Protein AF-A0A3N5FZV6-F1 (afdb_monomer)

Solvent-accessible surface area (backbone atoms only — not comparable to full-atom values): 4970 Å² total; per-residue (Å²): 140,62,76,78,79,45,71,96,40,50,71,48,76,45,81,39,30,91,84,36,66,72,49,56,72,43,45,69,56,53,41,52,51,45,53,51,38,72,77,41,90,60,64,48,50,68,46,34,31,37,41,92,61,56,69,68,59,51,53,52,53,34,62,77,68,70,58,76,69,62,73,42,76,47,45,84,77,69,71,62,130

Mean predicted aligned error: 4.28 Å

Secondary structure (DSSP, 8-state):
--GGGGTTSEEEEEEE-TT-HHHHHHHHHHHHHHHHHHHS-SSEEEEEEEES--HHHHHHHHHHHT--S-EEEE-TTTT--

pLDDT: mean 89.03, std 9.46, range [49.66, 96.06]

Radius of gyration: 12.95 Å; Cα contacts (8 Å, |Δi|>4): 91; chains: 1; bounding box: 27×30×30 Å

Sequence (81 aa):
MTLSAFRGQWVLVDFWGTWCEPCVKDVPKTERLYQTLLDSRAKATILTVAVDDEVETIKAFMRARKLTFPVLIGDDETVKR

Foldseek 3Di:
DDPVVLPPAAEAEAEEEPPPVVSLVCQVVVQVVQVVVVVDPHSYHYEYEYEPDDPVRVVVSCVVVVGDHDYHYDDPVVPDD

Nearest PDB structures (foldseek):
  3or5-assembly1_A  TM=8.454E-01  e=1.529E-05  Chlorobaculum tepidum
  2ls5-assembly1_A  TM=8.493E-01  e=6.017E-04  Bacteroides thetaiotaomicron VPI-5482
  1fyd-assembly1_B  TM=5.940E-01  e=9.319E-01  Bacillus subtilis
  2pzb-assembly2_D  TM=5.579E-01  e=9.975E-01  Bacillus anthracis
  2pzb-assembly1_B  TM=5.599E-01  e=1.606E+00  Bacillus anthracis

Structure (mmCIF, N/CA/C/O backbone):
data_AF-A0A3N5FZV6-F1
#
_entry.id   AF-A0A3N5FZV6-F1
#
loop_
_atom_site.group_PDB
_atom_site.id
_atom_site.type_symbol
_atom_site.label_atom_id
_atom_site.label_alt_id
_atom_site.label_comp_id
_atom_site.label_asym_id
_atom_site.label_entity_id
_atom_site.label_seq_id
_atom_site.pdbx_PDB_ins_code
_atom_site.Cartn_x
_atom_site.Cartn_y
_atom_site.Cartn_z
_atom_site.occupancy
_atom_site.B_iso_or_equiv
_atom_site.auth_seq_id
_atom_site.auth_comp_id
_atom_site.auth_asym_id
_atom_site.auth_atom_id
_atom_site.pdbx_PDB_model_num
ATOM 1 N N . MET A 1 1 ? 3.461 -13.308 8.379 1.00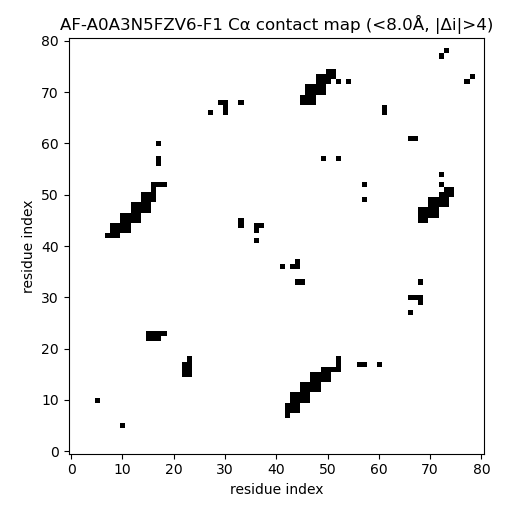 66.88 1 MET A N 1
ATOM 2 C CA . MET A 1 1 ? 2.215 -12.634 8.819 1.00 66.88 1 MET A CA 1
ATOM 3 C C . MET A 1 1 ? 1.048 -13.459 8.294 1.00 66.88 1 MET A C 1
ATOM 5 O O . MET A 1 1 ? 1.166 -13.934 7.177 1.00 66.88 1 MET A O 1
ATOM 9 N N . THR A 1 2 ? -0.019 -13.694 9.061 1.00 82.94 2 THR A N 1
ATOM 10 C CA . THR A 1 2 ? -1.172 -14.503 8.608 1.00 82.94 2 THR A CA 1
ATOM 11 C C . THR A 1 2 ? -2.452 -13.674 8.637 1.00 82.94 2 THR A C 1
ATOM 13 O O . THR A 1 2 ? -2.614 -12.819 9.508 1.00 82.94 2 THR A O 1
ATOM 16 N N . LEU A 1 3 ? -3.405 -13.947 7.737 1.00 83.81 3 LEU A N 1
ATOM 17 C CA . LEU A 1 3 ? -4.704 -13.253 7.735 1.00 83.81 3 LEU A CA 1
ATOM 18 C C . LEU A 1 3 ? -5.486 -13.452 9.043 1.00 83.81 3 LEU A C 1
ATOM 20 O O . LEU A 1 3 ? -6.250 -12.583 9.454 1.00 83.81 3 LEU A O 1
ATOM 24 N N . SER A 1 4 ? -5.256 -14.566 9.744 1.00 87.06 4 SER A N 1
ATOM 25 C CA . SER A 1 4 ? -5.862 -14.831 11.051 1.00 87.06 4 SER A CA 1
ATOM 26 C C . SER A 1 4 ? -5.530 -13.772 12.108 1.00 87.06 4 SER A C 1
ATOM 28 O O . SER A 1 4 ? -6.321 -13.605 13.035 1.00 87.06 4 SER A O 1
ATOM 30 N N . ALA A 1 5 ? -4.417 -13.042 11.963 1.00 87.75 5 ALA A N 1
ATOM 31 C CA . ALA A 1 5 ? -4.041 -11.952 12.862 1.00 87.75 5 ALA A CA 1
ATOM 32 C C . ALA A 1 5 ? -5.003 -10.751 12.793 1.00 87.75 5 ALA A C 1
ATOM 34 O O . ALA A 1 5 ? -5.051 -9.960 13.728 1.00 87.75 5 ALA A O 1
ATOM 35 N N . PHE A 1 6 ? -5.802 -10.639 11.726 1.00 89.31 6 PHE A N 1
ATOM 36 C CA . PHE A 1 6 ? -6.743 -9.538 11.506 1.00 89.31 6 PHE A CA 1
ATOM 37 C C . PHE A 1 6 ? -8.205 -9.913 11.805 1.00 89.31 6 PHE A C 1
ATOM 39 O O . PHE A 1 6 ? -9.131 -9.200 11.419 1.00 89.31 6 PHE A O 1
ATOM 46 N N . ARG A 1 7 ? -8.465 -11.042 12.483 1.00 90.88 7 ARG A N 1
ATOM 47 C CA . ARG A 1 7 ? -9.839 -11.438 12.845 1.00 90.88 7 ARG A CA 1
ATOM 48 C C . ARG A 1 7 ? -10.527 -10.349 13.678 1.00 90.88 7 ARG A C 1
ATOM 50 O O . ARG A 1 7 ? -9.976 -9.858 14.656 1.00 90.88 7 ARG A O 1
ATOM 57 N N . GLY A 1 8 ? -11.767 -10.018 13.313 1.00 92.50 8 GLY A N 1
ATOM 58 C CA . GLY A 1 8 ? -12.537 -8.946 13.960 1.00 92.50 8 GLY A CA 1
ATOM 59 C C . GLY A 1 8 ? -12.223 -7.539 13.435 1.00 92.50 8 GLY A C 1
ATOM 60 O O . GLY A 1 8 ? -12.738 -6.561 13.981 1.00 92.50 8 GLY A O 1
ATOM 61 N N . GLN A 1 9 ? -11.411 -7.445 12.380 1.00 92.44 9 GLN A N 1
ATOM 62 C CA . GLN A 1 9 ? -11.084 -6.232 11.645 1.00 92.44 9 GLN A CA 1
ATOM 63 C C . GLN A 1 9 ? -11.459 -6.415 10.168 1.00 92.44 9 GLN A C 1
ATOM 65 O O . GLN A 1 9 ? -11.295 -7.500 9.610 1.00 92.44 9 GLN A O 1
ATOM 70 N N . TRP A 1 10 ? -11.956 -5.363 9.522 1.00 92.94 10 TRP A N 1
ATOM 71 C CA . TRP A 1 10 ? -12.100 -5.359 8.067 1.00 92.94 10 TRP A CA 1
ATOM 72 C C . TRP A 1 10 ? -10.719 -5.238 7.421 1.00 92.94 10 TRP A C 1
ATOM 74 O O . TRP A 1 10 ? -9.917 -4.392 7.812 1.00 92.94 10 TRP A O 1
ATOM 84 N N . VAL A 1 11 ? -10.436 -6.074 6.428 1.00 92.19 11 VAL A N 1
ATOM 85 C CA . VAL A 1 11 ? -9.165 -6.036 5.700 1.00 92.19 11 VAL A CA 1
ATOM 86 C C . VAL A 1 11 ? -9.468 -5.872 4.224 1.00 92.19 11 VAL A C 1
ATOM 88 O O . VAL A 1 11 ? -10.082 -6.751 3.621 1.00 92.19 11 VAL A O 1
ATOM 91 N N . LEU A 1 12 ? -9.038 -4.753 3.649 1.00 92.06 12 LEU A N 1
ATOM 92 C CA . LEU A 1 12 ? -8.964 -4.606 2.203 1.00 92.06 12 LEU A CA 1
ATOM 93 C C . LEU A 1 12 ? -7.641 -5.214 1.739 1.00 92.06 12 LEU A C 1
ATOM 95 O O . LEU A 1 12 ? -6.579 -4.777 2.179 1.00 92.06 12 LEU A O 1
ATOM 99 N N . VAL A 1 13 ? -7.708 -6.219 0.872 1.00 91.19 13 VAL A N 1
ATOM 100 C CA . VAL A 1 13 ? -6.522 -6.782 0.222 1.00 91.19 13 VAL A CA 1
ATOM 101 C C . VAL A 1 13 ? -6.455 -6.228 -1.195 1.00 91.19 13 VAL A C 1
ATOM 103 O O . VAL A 1 13 ? -7.401 -6.405 -1.959 1.00 91.19 13 VAL A O 1
ATOM 106 N N . ASP A 1 14 ? -5.362 -5.542 -1.515 1.00 91.19 14 ASP A N 1
ATOM 107 C CA . ASP A 1 14 ? -5.145 -4.870 -2.799 1.00 91.19 14 ASP A CA 1
ATOM 108 C C . ASP A 1 14 ? -3.961 -5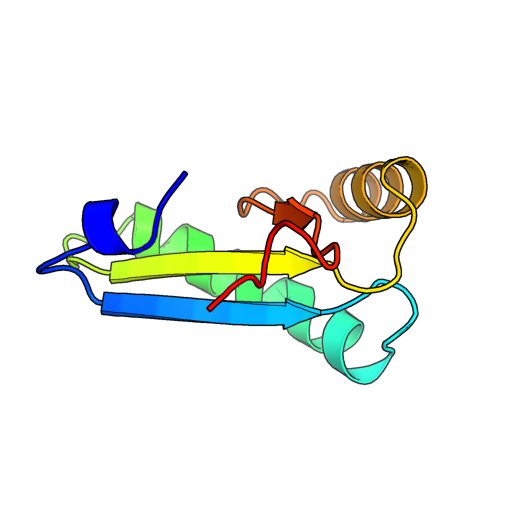.513 -3.532 1.00 91.19 14 ASP A C 1
ATOM 110 O O . ASP A 1 14 ? -2.825 -5.464 -3.056 1.00 91.19 14 ASP A O 1
ATOM 114 N N . PHE A 1 15 ? -4.232 -6.157 -4.666 1.00 91.56 15 PHE A N 1
ATOM 115 C CA . PHE A 1 15 ? -3.215 -6.811 -5.489 1.00 91.56 15 PHE A CA 1
ATOM 116 C C . PHE A 1 15 ? -2.791 -5.869 -6.608 1.00 91.56 15 PHE A C 1
ATOM 118 O O . PHE A 1 15 ? -3.629 -5.402 -7.379 1.00 91.56 15 PHE A O 1
ATOM 125 N N . TRP A 1 16 ? -1.492 -5.610 -6.721 1.00 92.56 16 TRP A N 1
ATOM 126 C CA . TRP A 1 16 ? -0.972 -4.648 -7.685 1.00 92.56 16 TRP A CA 1
ATOM 127 C C . TRP A 1 16 ? 0.411 -5.041 -8.203 1.00 92.56 16 TRP A C 1
ATOM 129 O O . TRP A 1 16 ? 1.035 -5.976 -7.713 1.00 92.56 16 TRP A O 1
ATOM 139 N N . GLY A 1 17 ? 0.888 -4.302 -9.200 1.00 93.12 17 GLY A N 1
ATOM 140 C CA . GLY A 1 17 ? 2.260 -4.395 -9.683 1.00 93.12 17 GLY A CA 1
ATOM 141 C C . GLY A 1 17 ? 2.696 -3.102 -10.366 1.00 93.12 17 GLY A C 1
ATOM 142 O O . GLY A 1 17 ? 1.853 -2.335 -10.846 1.00 93.12 17 GLY A O 1
ATOM 143 N N . THR A 1 18 ? 3.999 -2.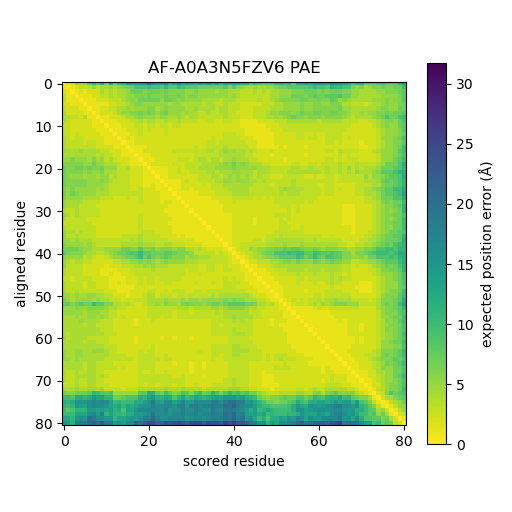828 -10.412 1.00 92.12 18 THR A N 1
ATOM 144 C CA . THR A 1 18 ? 4.551 -1.611 -11.035 1.00 92.12 18 THR A CA 1
ATOM 145 C C . THR A 1 18 ? 4.382 -1.612 -12.554 1.00 92.12 18 THR A C 1
ATOM 147 O O . THR A 1 18 ? 4.297 -0.548 -13.170 1.00 92.12 18 THR A O 1
ATOM 150 N N . TRP A 1 19 ? 4.257 -2.802 -13.142 1.00 91.38 19 TRP A N 1
ATOM 151 C CA . TRP A 1 19 ? 3.950 -3.041 -14.550 1.00 91.38 19 TRP A CA 1
ATOM 152 C C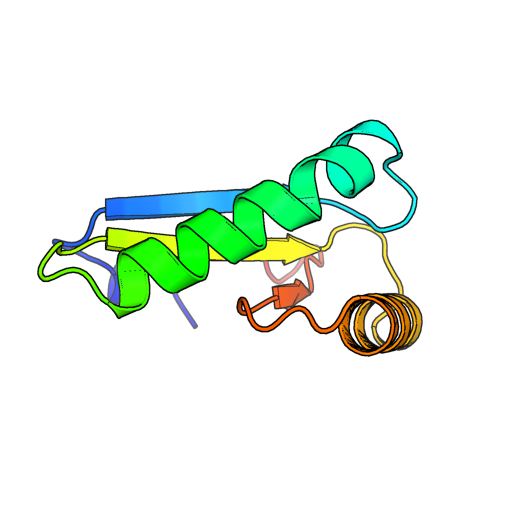 . TRP A 1 19 ? 2.455 -2.872 -14.882 1.00 91.38 19 TRP A C 1
ATOM 154 O O . TRP A 1 19 ? 2.093 -2.694 -16.046 1.00 91.38 19 TRP A O 1
ATOM 164 N N . CYS A 1 20 ? 1.572 -2.896 -13.879 1.00 91.62 20 CYS A N 1
ATOM 165 C CA . CYS A 1 20 ? 0.133 -2.738 -14.062 1.00 91.62 20 CYS A CA 1
ATOM 166 C C . CYS A 1 20 ? -0.244 -1.250 -14.126 1.00 91.62 20 CYS A C 1
ATOM 168 O O . CYS A 1 20 ? -0.518 -0.605 -13.112 1.00 91.62 20 CYS A O 1
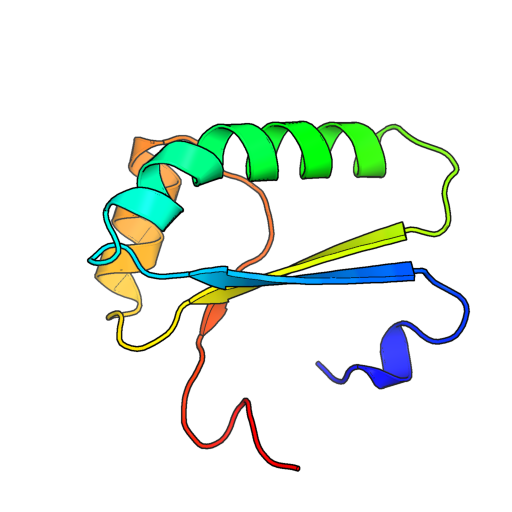ATOM 170 N N . GLU A 1 21 ? -0.311 -0.693 -15.335 1.00 90.94 21 GLU A N 1
ATOM 171 C CA . GLU A 1 21 ? -0.649 0.719 -15.551 1.00 90.94 21 GLU A CA 1
ATOM 172 C C . GLU A 1 21 ? -1.954 1.195 -14.867 1.00 90.94 21 GLU A C 1
ATOM 174 O O . GLU A 1 21 ? -1.926 2.255 -14.230 1.00 90.94 21 GLU A O 1
ATOM 179 N N . PRO A 1 22 ? -3.097 0.474 -14.938 1.00 90.19 22 PRO A N 1
ATOM 180 C CA . PRO A 1 22 ? -4.298 0.901 -14.221 1.00 90.19 22 PRO A CA 1
ATOM 181 C C . PRO A 1 22 ? -4.107 0.860 -12.698 1.00 90.19 22 PRO A C 1
ATOM 183 O O . PRO A 1 22 ? -4.506 1.807 -12.025 1.00 90.19 22 PRO A O 1
ATOM 186 N N . CYS A 1 23 ? -3.416 -0.153 -12.163 1.00 89.94 23 CYS A N 1
ATOM 187 C CA . CYS A 1 23 ? -3.123 -0.250 -10.732 1.00 89.94 23 CYS A CA 1
ATOM 188 C C . CYS A 1 23 ? -2.297 0.958 -10.258 1.00 89.94 23 CYS A C 1
ATOM 190 O O . CYS A 1 23 ? -2.638 1.621 -9.281 1.00 89.94 23 CYS A O 1
ATOM 192 N N . VAL A 1 24 ? -1.243 1.313 -11.002 1.00 90.88 24 VAL A N 1
ATOM 193 C CA . VAL A 1 24 ? -0.362 2.454 -10.696 1.00 90.88 24 VAL A CA 1
ATOM 194 C C . VAL A 1 24 ? -1.120 3.787 -10.664 1.00 90.88 24 VAL A C 1
ATOM 196 O O . VAL A 1 24 ? -0.771 4.666 -9.872 1.00 90.88 24 VAL A O 1
ATOM 199 N N . LYS A 1 25 ? -2.163 3.951 -11.489 1.00 92.25 25 LYS A N 1
ATOM 200 C CA . LYS A 1 25 ? -3.026 5.148 -11.469 1.00 92.25 25 LYS A CA 1
ATOM 201 C C . LYS A 1 25 ? -3.862 5.245 -10.190 1.00 92.25 25 LYS A C 1
ATOM 203 O O . LYS A 1 25 ? -4.180 6.358 -9.768 1.00 92.25 25 LYS A O 1
ATOM 208 N N . ASP A 1 26 ? -4.178 4.117 -9.561 1.00 91.81 26 ASP A N 1
ATOM 209 C CA . ASP A 1 26 ? -4.984 4.057 -8.340 1.00 91.81 26 ASP A CA 1
ATOM 210 C C . ASP A 1 26 ? -4.156 4.050 -7.047 1.00 91.81 26 ASP A C 1
ATOM 212 O O . ASP A 1 26 ? -4.664 4.468 -6.006 1.00 91.81 26 ASP A O 1
ATOM 216 N N . VAL A 1 27 ? -2.861 3.728 -7.110 1.00 90.88 27 VAL A N 1
ATOM 217 C CA . VAL A 1 27 ? -1.933 3.751 -5.961 1.00 90.88 27 VAL A CA 1
ATOM 218 C C . VAL A 1 27 ? -2.014 5.030 -5.095 1.00 90.88 27 VAL A C 1
ATOM 220 O O . VAL A 1 27 ? -2.038 4.908 -3.868 1.00 90.88 27 VAL A O 1
ATOM 223 N N . PRO A 1 28 ? -2.105 6.263 -5.645 1.00 91.62 28 PRO A N 1
ATOM 224 C CA . PRO A 1 28 ? -2.272 7.464 -4.819 1.00 91.62 28 PRO A CA 1
ATOM 225 C C . PRO A 1 28 ? -3.569 7.474 -3.995 1.00 91.62 28 PRO A C 1
ATOM 227 O O . PRO A 1 28 ? -3.615 8.044 -2.903 1.00 91.62 28 PRO A O 1
ATOM 230 N N . LYS A 1 29 ? -4.638 6.849 -4.503 1.00 93.62 29 LYS A N 1
ATOM 231 C CA . LYS A 1 29 ? -5.900 6.692 -3.770 1.00 93.62 29 LYS A CA 1
ATOM 232 C C . LYS A 1 29 ? -5.745 5.654 -2.663 1.00 93.62 29 LYS A C 1
ATOM 234 O O . LYS A 1 29 ? -6.239 5.903 -1.565 1.00 93.62 29 LYS A O 1
ATOM 239 N N . THR A 1 30 ? -5.032 4.557 -2.922 1.00 94.38 30 THR A N 1
ATOM 240 C CA . THR A 1 30 ? -4.698 3.545 -1.907 1.00 94.38 30 THR A CA 1
ATOM 241 C C . THR A 1 30 ? -3.912 4.166 -0.752 1.00 94.38 30 THR A C 1
ATOM 243 O O . THR A 1 30 ? -4.287 3.981 0.403 1.00 94.38 30 THR A O 1
ATOM 24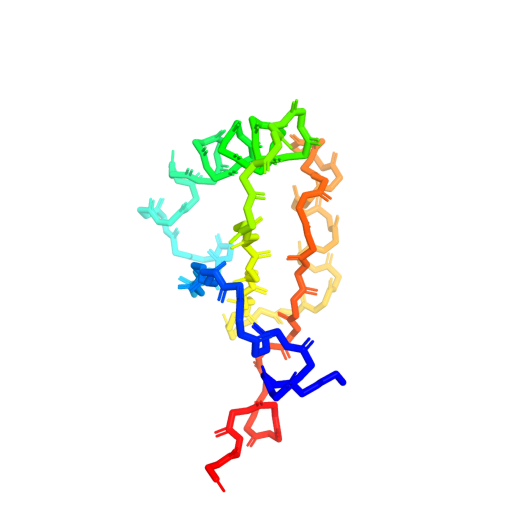6 N N . GLU A 1 31 ? -2.904 4.998 -1.036 1.00 95.31 31 GLU A N 1
ATOM 247 C CA . GLU A 1 31 ? -2.164 5.739 -0.002 1.00 95.31 31 GLU A CA 1
ATOM 248 C C . GLU A 1 31 ? -3.080 6.659 0.812 1.00 95.31 31 GLU A C 1
ATOM 250 O O . GLU A 1 31 ? -3.058 6.639 2.042 1.00 95.31 31 GLU A O 1
ATOM 255 N N . ARG A 1 32 ? -3.948 7.433 0.150 1.00 95.06 32 ARG A N 1
ATOM 256 C CA . ARG A 1 32 ? -4.897 8.308 0.852 1.00 95.06 32 ARG A CA 1
ATOM 257 C C . ARG A 1 32 ? -5.857 7.520 1.746 1.00 95.06 32 ARG A C 1
ATOM 259 O O . ARG A 1 32 ? -6.159 7.964 2.857 1.00 95.06 32 ARG A O 1
ATOM 266 N N . LEU A 1 33 ? -6.355 6.380 1.271 1.00 94.75 33 LEU A N 1
ATOM 267 C CA . LEU A 1 33 ? -7.218 5.506 2.059 1.00 94.75 33 LEU A CA 1
ATOM 268 C C . LEU A 1 33 ? -6.458 4.943 3.263 1.00 94.75 33 LEU A C 1
ATOM 270 O O . LEU A 1 33 ? -6.995 4.962 4.367 1.00 94.75 33 LEU A O 1
ATOM 274 N N . TYR A 1 34 ? -5.210 4.514 3.073 1.00 95.00 34 TYR A N 1
ATOM 275 C CA . TYR A 1 34 ? -4.357 4.019 4.150 1.00 95.00 34 TYR A CA 1
ATOM 276 C C . TYR A 1 34 ? -4.177 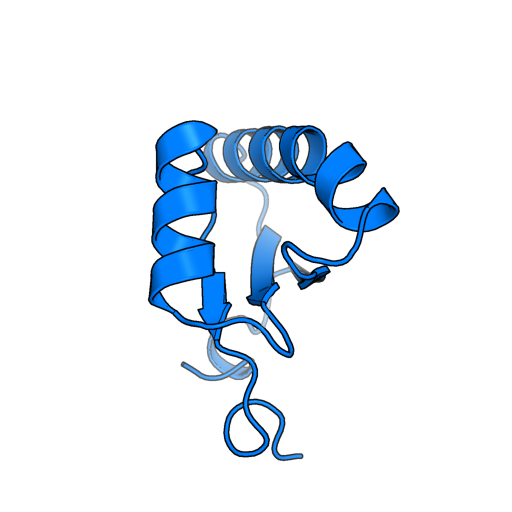5.065 5.258 1.00 95.00 34 TYR A C 1
ATOM 278 O O . TYR A 1 34 ? -4.481 4.771 6.413 1.00 95.00 34 TYR A O 1
ATOM 286 N N . GLN A 1 35 ? -3.812 6.303 4.908 1.00 95.12 35 GLN A N 1
ATOM 287 C CA . GLN A 1 35 ? -3.707 7.405 5.878 1.00 95.12 35 GLN A CA 1
ATOM 288 C C . GLN A 1 35 ? -5.035 7.665 6.601 1.00 95.12 35 GLN A C 1
ATOM 290 O O . GLN A 1 35 ? -5.079 7.766 7.822 1.00 95.12 35 GLN A O 1
ATOM 295 N N . THR A 1 36 ? -6.146 7.686 5.856 1.00 95.00 36 THR A N 1
ATOM 296 C CA . THR A 1 36 ? -7.485 7.889 6.437 1.00 95.00 36 THR A CA 1
ATOM 297 C C . THR A 1 36 ? -7.825 6.805 7.459 1.00 95.00 36 THR A C 1
ATOM 299 O O . THR A 1 36 ? -8.425 7.099 8.489 1.00 95.00 36 THR A O 1
ATOM 302 N N . LEU A 1 37 ? -7.460 5.550 7.186 1.00 93.38 37 LEU A N 1
ATOM 303 C CA . LEU A 1 37 ? -7.710 4.440 8.099 1.00 93.38 37 LEU A CA 1
ATOM 304 C C . LEU A 1 37 ? -6.837 4.520 9.353 1.00 93.38 37 LEU A C 1
ATOM 306 O O . LEU A 1 37 ? -7.368 4.263 10.434 1.00 93.38 37 LEU A O 1
ATOM 310 N N . LEU A 1 38 ? -5.566 4.922 9.228 1.00 90.50 38 LEU A N 1
ATOM 311 C CA . LEU A 1 38 ? -4.669 5.148 10.370 1.00 90.50 38 LEU A CA 1
ATOM 312 C C . LEU A 1 38 ? -5.191 6.238 11.314 1.00 90.50 38 LEU A C 1
ATOM 314 O O . LEU 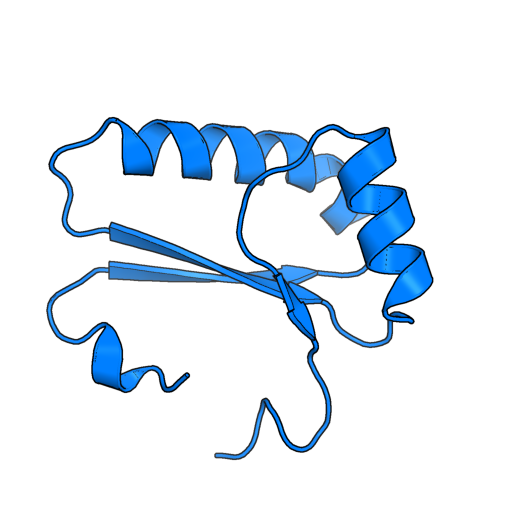A 1 38 ? -5.132 6.071 12.531 1.00 90.50 38 LEU A O 1
ATOM 318 N N . ASP A 1 39 ? -5.748 7.314 10.759 1.00 93.19 39 ASP A N 1
ATOM 319 C CA . ASP A 1 39 ? -6.328 8.416 11.536 1.00 93.19 39 ASP A CA 1
ATOM 320 C C . ASP A 1 39 ? -7.732 8.092 12.081 1.00 93.19 39 ASP A C 1
ATOM 322 O O . ASP A 1 39 ? -8.281 8.809 12.926 1.00 93.19 39 ASP A O 1
ATOM 326 N N . SER A 1 40 ? -8.350 7.010 11.601 1.00 92.75 40 SER A N 1
ATOM 327 C CA . SER A 1 40 ? -9.699 6.616 11.993 1.00 92.75 40 SER A CA 1
ATOM 328 C C . SER A 1 40 ? -9.715 5.746 13.253 1.00 92.75 40 SER A C 1
ATOM 330 O O . SER A 1 40 ? -8.778 5.022 13.572 1.00 92.75 40 SER A O 1
ATOM 332 N N . ARG A 1 41 ? -10.861 5.723 13.944 1.00 91.62 41 ARG A N 1
ATOM 333 C CA . ARG A 1 41 ? -11.150 4.715 14.984 1.00 91.62 41 ARG A CA 1
ATOM 334 C C . ARG A 1 41 ? -11.738 3.420 14.412 1.00 91.62 41 ARG A C 1
ATOM 336 O O . ARG A 1 41 ? -12.221 2.580 15.173 1.00 91.62 41 ARG A O 1
ATOM 343 N N . ALA A 1 42 ? -11.785 3.280 13.086 1.00 90.44 42 ALA A N 1
ATOM 344 C CA . ALA A 1 42 ? -12.363 2.108 12.454 1.00 90.44 42 ALA A CA 1
ATOM 345 C C . ALA A 1 42 ? -11.463 0.894 12.694 1.00 90.44 42 ALA A C 1
ATOM 347 O O . ALA A 1 42 ? -10.244 0.960 12.570 1.00 90.44 42 ALA A O 1
ATOM 348 N N . LYS A 1 43 ? -12.074 -0.258 12.976 1.00 91.81 43 LYS A N 1
ATOM 349 C CA . LYS A 1 43 ? -11.373 -1.543 12.927 1.00 91.81 43 LYS A CA 1
ATOM 350 C C . LYS A 1 43 ? -11.248 -1.973 11.465 1.00 91.81 43 LYS A C 1
ATOM 352 O O . LYS A 1 43 ? -11.922 -2.912 11.042 1.00 91.81 43 LYS A O 1
ATOM 357 N N . ALA A 1 44 ? -10.407 -1.280 10.701 1.00 92.69 44 ALA A N 1
ATOM 358 C CA . ALA A 1 44 ? -10.138 -1.567 9.295 1.00 92.69 44 ALA A CA 1
ATOM 359 C C . ALA A 1 44 ? -8.659 -1.333 8.938 1.00 92.69 44 ALA A C 1
ATOM 361 O O . ALA A 1 44 ? -7.999 -0.510 9.562 1.00 92.69 44 ALA A O 1
ATOM 362 N N . THR A 1 45 ? -8.106 -2.097 7.993 1.00 90.50 45 THR A N 1
ATOM 363 C CA . THR A 1 45 ? -6.742 -1.900 7.455 1.00 90.50 45 THR A CA 1
ATOM 364 C C . THR A 1 45 ? -6.663 -2.292 5.981 1.00 90.50 45 THR A C 1
ATOM 366 O O . THR A 1 45 ? -7.589 -2.908 5.445 1.00 90.50 45 THR A O 1
ATOM 369 N N . ILE A 1 46 ? -5.544 -1.949 5.345 1.00 92.94 46 ILE A N 1
ATOM 370 C CA . ILE A 1 46 ? -5.190 -2.345 3.983 1.00 92.94 46 ILE A CA 1
ATOM 371 C C . ILE A 1 46 ? -3.942 -3.219 4.037 1.00 92.94 46 ILE A C 1
ATOM 373 O O . ILE A 1 46 ? -2.960 -2.877 4.698 1.00 92.94 46 ILE A O 1
ATOM 377 N N . LEU A 1 47 ? -3.976 -4.327 3.307 1.00 91.44 47 LEU A N 1
ATOM 378 C CA . LEU A 1 47 ? -2.808 -5.130 2.979 1.00 91.44 47 LEU A CA 1
ATOM 379 C C . LEU A 1 47 ? -2.618 -5.085 1.473 1.00 91.44 47 LEU A C 1
ATOM 381 O O . LEU A 1 47 ? -3.486 -5.546 0.735 1.00 91.44 47 LEU A O 1
ATOM 385 N N . THR A 1 48 ? -1.495 -4.541 1.017 1.00 92.81 48 THR A N 1
ATOM 386 C CA . THR A 1 48 ? -1.178 -4.567 -0.410 1.00 92.81 48 THR A CA 1
ATOM 387 C C . THR A 1 48 ? -0.235 -5.723 -0.715 1.00 92.81 48 THR A C 1
ATOM 389 O O . THR A 1 48 ? 0.646 -6.039 0.089 1.00 92.81 48 THR A O 1
ATOM 392 N N . VAL A 1 49 ? -0.436 -6.373 -1.855 1.00 92.44 49 VAL A N 1
ATOM 393 C CA . VAL A 1 49 ? 0.375 -7.496 -2.326 1.00 92.44 49 VAL A CA 1
ATOM 394 C C . VAL A 1 49 ? 0.887 -7.142 -3.714 1.00 92.44 49 VAL A C 1
ATOM 396 O O . VAL A 1 49 ? 0.096 -6.999 -4.645 1.00 92.44 49 VAL A O 1
ATOM 399 N N . ALA A 1 50 ? 2.200 -6.966 -3.836 1.00 92.38 50 ALA A N 1
ATOM 400 C CA . ALA A 1 50 ? 2.852 -6.726 -5.114 1.00 92.38 50 ALA A CA 1
ATOM 401 C C . ALA A 1 50 ? 3.168 -8.067 -5.783 1.00 92.38 50 ALA A C 1
ATOM 403 O O . ALA A 1 50 ? 3.849 -8.894 -5.177 1.00 92.38 50 ALA A O 1
ATOM 404 N N . VAL A 1 51 ? 2.663 -8.287 -6.994 1.00 90.56 51 VAL A N 1
ATOM 405 C CA . VAL A 1 51 ? 2.760 -9.566 -7.715 1.00 90.56 51 VAL A CA 1
ATOM 406 C C . VAL A 1 51 ? 3.599 -9.388 -8.977 1.00 90.56 51 VAL A C 1
ATOM 408 O O . VAL A 1 51 ? 3.463 -8.386 -9.680 1.00 90.56 51 VAL A O 1
ATOM 411 N N . ASP A 1 52 ? 4.452 -10.372 -9.264 1.00 86.94 52 ASP A N 1
ATOM 412 C CA . ASP A 1 52 ? 5.317 -10.405 -10.453 1.00 86.94 52 ASP A CA 1
ATOM 413 C C . ASP A 1 52 ? 6.243 -9.182 -10.588 1.00 86.94 52 ASP A C 1
ATOM 415 O O . ASP A 1 52 ? 6.587 -8.741 -11.684 1.00 86.94 52 ASP A O 1
ATOM 419 N N . ASP A 1 53 ? 6.666 -8.627 -9.453 1.00 88.50 53 ASP A N 1
ATOM 420 C CA . ASP A 1 53 ? 7.601 -7.512 -9.370 1.00 88.50 53 ASP A CA 1
ATOM 421 C C . ASP A 1 53 ? 8.871 -7.904 -8.611 1.00 88.50 53 ASP A C 1
ATOM 423 O O . ASP A 1 53 ? 8.832 -8.582 -7.581 1.00 88.50 53 ASP A O 1
ATOM 427 N N . GLU A 1 54 ? 10.013 -7.383 -9.057 1.00 90.94 54 GLU A N 1
ATOM 428 C CA . GLU A 1 54 ? 11.237 -7.467 -8.268 1.00 90.94 54 GLU A CA 1
ATOM 429 C C . GLU A 1 54 ? 11.165 -6.548 -7.040 1.00 90.94 54 GLU A C 1
ATOM 431 O O . GLU A 1 54 ? 10.738 -5.391 -7.107 1.00 90.94 54 GLU A O 1
ATOM 436 N N . VAL A 1 55 ? 11.672 -7.036 -5.905 1.00 91.38 55 VAL A N 1
ATOM 437 C CA . VAL A 1 55 ? 11.665 -6.310 -4.623 1.00 91.38 55 VAL A CA 1
ATOM 438 C C . VAL A 1 55 ? 12.290 -4.916 -4.738 1.00 91.38 55 VAL A C 1
ATOM 440 O O . VAL A 1 55 ? 11.779 -3.954 -4.161 1.00 91.38 55 VAL A O 1
ATOM 443 N N . GLU A 1 56 ? 13.390 -4.779 -5.478 1.00 94.44 56 GLU A N 1
ATOM 444 C CA . GLU A 1 56 ? 14.053 -3.483 -5.646 1.00 94.44 56 GLU A CA 1
ATOM 445 C C . GLU A 1 56 ? 13.251 -2.519 -6.527 1.00 94.44 56 GLU A C 1
ATOM 447 O O . GLU A 1 56 ? 13.204 -1.323 -6.221 1.00 94.44 56 GLU A O 1
ATOM 452 N N . THR A 1 57 ? 12.538 -3.027 -7.535 1.00 94.50 57 THR A N 1
ATOM 453 C CA . THR A 1 57 ? 11.606 -2.244 -8.359 1.00 94.50 57 THR A CA 1
ATOM 454 C C . THR A 1 57 ? 10.471 -1.683 -7.505 1.00 94.50 57 THR A C 1
ATOM 456 O O . THR A 1 57 ? 10.208 -0.477 -7.547 1.00 94.50 57 THR A O 1
ATOM 459 N N . ILE A 1 58 ? 9.876 -2.505 -6.634 1.00 93.50 58 ILE A N 1
ATOM 460 C CA . ILE A 1 58 ? 8.830 -2.073 -5.690 1.00 93.50 58 ILE A CA 1
ATOM 461 C C . ILE A 1 58 ? 9.375 -1.010 -4.741 1.00 93.50 58 ILE A C 1
ATOM 463 O O . ILE A 1 58 ? 8.792 0.066 -4.606 1.00 93.50 58 ILE A O 1
ATOM 467 N N . LYS A 1 59 ? 10.518 -1.262 -4.093 1.00 94.06 59 LYS A N 1
ATOM 468 C CA . LYS A 1 59 ? 11.119 -0.298 -3.158 1.00 94.06 59 LYS A CA 1
ATOM 469 C C . LYS A 1 59 ? 11.421 1.036 -3.837 1.00 94.06 59 LYS A C 1
ATOM 471 O O . LYS A 1 59 ? 11.160 2.091 -3.257 1.00 94.06 59 LYS A O 1
ATOM 476 N N . ALA A 1 60 ? 11.977 1.012 -5.048 1.00 95.81 60 ALA A N 1
ATOM 477 C CA . ALA A 1 60 ? 12.249 2.220 -5.819 1.00 95.81 60 ALA A CA 1
ATOM 478 C C . ALA A 1 60 ? 10.953 2.968 -6.157 1.00 95.81 60 ALA A C 1
ATOM 480 O O . ALA A 1 60 ? 10.877 4.181 -5.948 1.00 95.81 60 ALA A O 1
ATOM 481 N N . PHE A 1 61 ? 9.921 2.246 -6.594 1.00 94.88 61 PHE A N 1
ATOM 482 C CA . PHE A 1 61 ? 8.605 2.796 -6.900 1.00 94.88 61 PHE A CA 1
ATOM 483 C C . PHE A 1 61 ? 7.956 3.465 -5.677 1.00 94.88 61 PHE A C 1
ATOM 485 O O . PHE A 1 61 ? 7.498 4.608 -5.779 1.00 94.88 61 PHE A O 1
ATOM 492 N N . MET A 1 62 ? 7.984 2.794 -4.521 1.00 95.00 62 MET A N 1
ATOM 493 C CA . MET A 1 62 ? 7.464 3.295 -3.244 1.00 95.00 62 MET A CA 1
ATOM 494 C C . MET A 1 62 ? 8.186 4.572 -2.808 1.00 95.00 62 MET A C 1
ATOM 496 O O . MET A 1 62 ? 7.538 5.575 -2.504 1.00 95.00 62 MET A O 1
ATOM 500 N N . ARG A 1 63 ? 9.527 4.582 -2.853 1.00 96.06 63 ARG A N 1
ATOM 501 C CA . ARG A 1 63 ? 10.340 5.764 -2.513 1.00 96.06 63 ARG A CA 1
ATOM 502 C C . ARG A 1 63 ? 10.058 6.942 -3.440 1.00 96.06 63 ARG A C 1
ATOM 504 O O . ARG A 1 63 ? 9.855 8.054 -2.961 1.00 96.06 63 ARG A O 1
ATOM 511 N N . ALA A 1 64 ? 10.014 6.702 -4.751 1.00 95.06 64 ALA A N 1
ATOM 512 C CA . ALA A 1 64 ? 9.789 7.748 -5.748 1.00 95.06 64 ALA A CA 1
ATOM 513 C C . ALA A 1 64 ? 8.429 8.444 -5.573 1.00 95.06 64 ALA A C 1
ATOM 515 O O . ALA A 1 64 ? 8.304 9.637 -5.844 1.00 95.06 64 ALA A O 1
ATOM 516 N N . ARG A 1 65 ? 7.421 7.708 -5.093 1.00 93.50 65 ARG A N 1
ATOM 517 C CA . ARG A 1 65 ? 6.049 8.199 -4.892 1.00 93.50 65 ARG A CA 1
ATOM 518 C C . ARG A 1 65 ? 5.707 8.525 -3.438 1.00 93.50 65 ARG A C 1
ATOM 520 O O . ARG A 1 65 ? 4.591 8.963 -3.182 1.00 93.50 65 ARG A O 1
ATOM 527 N N . LYS A 1 66 ? 6.662 8.366 -2.512 1.00 95.06 66 LYS A N 1
ATOM 528 C CA . LYS A 1 66 ? 6.496 8.598 -1.064 1.00 95.06 66 LYS A CA 1
ATOM 529 C C . LYS A 1 66 ? 5.322 7.814 -0.464 1.00 95.06 66 LYS A C 1
ATOM 531 O O . LYS A 1 66 ? 4.585 8.333 0.368 1.00 95.06 66 LYS A O 1
ATOM 536 N N . LEU A 1 67 ? 5.149 6.579 -0.920 1.00 95.19 67 LEU A N 1
ATOM 537 C CA . LEU A 1 67 ? 4.099 5.681 -0.446 1.00 95.19 67 LEU A CA 1
ATOM 538 C C . LEU A 1 67 ? 4.519 5.056 0.882 1.00 95.19 67 LEU A C 1
ATOM 540 O O . LEU A 1 67 ? 5.702 4.767 1.087 1.00 95.19 67 LEU A O 1
ATOM 544 N N . THR A 1 68 ? 3.556 4.847 1.772 1.00 95.00 68 THR A N 1
ATOM 545 C CA . THR A 1 68 ? 3.808 4.385 3.143 1.00 95.00 68 THR A CA 1
ATOM 546 C C . THR A 1 68 ? 2.935 3.206 3.562 1.00 95.00 68 THR A C 1
ATOM 548 O O . THR A 1 68 ? 3.195 2.612 4.612 1.00 95.00 68 THR A O 1
ATOM 551 N N . PHE A 1 69 ? 1.942 2.825 2.752 1.00 93.50 69 PHE A N 1
ATOM 552 C CA . PHE A 1 69 ? 1.202 1.587 2.984 1.00 93.50 69 PHE A CA 1
ATOM 553 C C . PHE A 1 69 ? 2.130 0.356 2.961 1.00 93.50 69 PHE A C 1
ATOM 555 O O . PHE A 1 69 ? 3.119 0.324 2.220 1.00 93.50 69 PHE A O 1
ATOM 562 N N . PRO A 1 70 ? 1.832 -0.683 3.762 1.00 91.38 70 PRO A N 1
ATOM 563 C CA . PRO A 1 70 ? 2.623 -1.904 3.775 1.00 91.38 70 PRO A CA 1
ATOM 564 C C . PRO A 1 70 ? 2.434 -2.697 2.477 1.00 91.38 70 PRO A C 1
ATOM 566 O O . PRO A 1 70 ? 1.310 -2.855 1.990 1.00 91.38 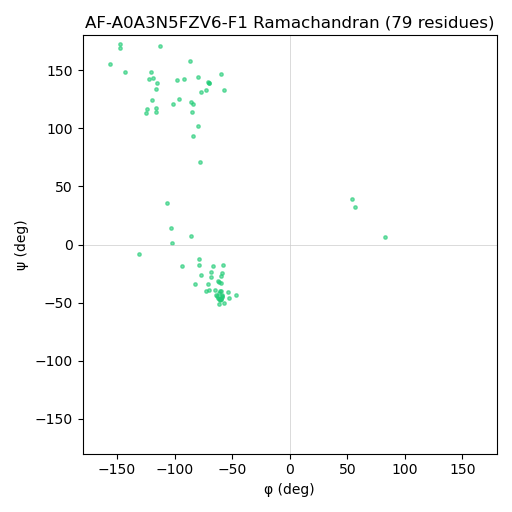70 PRO A O 1
ATOM 569 N N . VAL A 1 71 ? 3.537 -3.241 1.957 1.00 92.12 71 VAL A N 1
ATOM 570 C CA . VAL A 1 71 ? 3.568 -4.092 0.759 1.00 92.12 71 VAL A CA 1
ATOM 571 C C . VAL A 1 71 ? 4.110 -5.463 1.126 1.00 92.12 71 VAL A C 1
ATOM 573 O O . VAL A 1 71 ? 5.212 -5.580 1.663 1.00 92.12 71 VAL A O 1
ATOM 576 N N . LEU A 1 72 ? 3.333 -6.497 0.829 1.00 90.50 72 LEU A N 1
ATOM 577 C CA . LEU A 1 72 ? 3.774 -7.884 0.836 1.00 90.50 72 LEU A CA 1
ATOM 578 C C . LEU A 1 72 ? 4.266 -8.250 -0.562 1.00 90.50 72 LEU A C 1
ATOM 580 O O . LEU A 1 72 ? 3.686 -7.818 -1.555 1.00 90.50 72 LEU A O 1
ATOM 584 N N . ILE A 1 73 ? 5.328 -9.044 -0.631 1.00 89.88 73 ILE A N 1
ATOM 585 C CA . ILE A 1 73 ? 5.813 -9.593 -1.896 1.00 89.88 73 ILE A CA 1
ATOM 586 C C . ILE A 1 73 ? 5.009 -10.858 -2.163 1.00 89.88 73 ILE A C 1
ATOM 588 O O . ILE A 1 73 ? 5.058 -11.793 -1.370 1.00 89.88 73 ILE A O 1
ATOM 592 N N . GLY A 1 74 ? 4.207 -10.840 -3.220 1.00 80.38 74 GLY A N 1
ATOM 593 C CA . GLY A 1 74 ? 3.434 -11.986 -3.663 1.00 80.38 74 GLY A CA 1
ATOM 594 C C . GLY A 1 74 ? 4.328 -12.932 -4.446 1.00 80.38 74 GLY A C 1
ATOM 595 O O . GLY A 1 74 ? 4.616 -12.684 -5.611 1.00 80.38 74 GLY A O 1
ATOM 596 N N . ASP A 1 75 ? 4.749 -14.011 -3.800 1.00 74.62 75 ASP A N 1
ATOM 597 C CA . ASP A 1 75 ? 5.265 -15.210 -4.453 1.00 74.62 75 ASP A CA 1
ATOM 598 C C . ASP A 1 75 ? 4.297 -16.389 -4.239 1.00 74.62 75 ASP A C 1
ATOM 600 O O . ASP A 1 75 ? 3.347 -16.313 -3.447 1.00 74.62 75 ASP A O 1
ATOM 604 N N . ASP A 1 76 ? 4.543 -17.497 -4.941 1.00 65.06 76 ASP A N 1
ATOM 605 C CA . ASP A 1 76 ? 3.761 -18.735 -4.820 1.00 65.06 76 ASP A CA 1
ATOM 606 C C . ASP A 1 76 ? 3.736 -19.298 -3.386 1.00 65.06 76 ASP A C 1
ATOM 608 O O . ASP A 1 76 ? 2.884 -20.125 -3.067 1.00 65.06 76 ASP A O 1
ATOM 612 N N . GLU A 1 77 ? 4.654 -18.883 -2.507 1.00 62.12 77 GLU A N 1
ATOM 613 C CA . GLU A 1 77 ? 4.673 -19.249 -1.086 1.00 62.12 77 GLU A CA 1
ATOM 614 C C . GLU A 1 77 ? 3.733 -18.370 -0.248 1.00 62.12 77 GLU A C 1
ATOM 616 O O . GLU A 1 77 ? 3.100 -18.851 0.696 1.00 62.12 77 GLU A O 1
ATOM 621 N N . THR A 1 78 ? 3.596 -17.097 -0.612 1.00 62.69 78 THR A N 1
ATOM 622 C CA . THR A 1 78 ? 2.819 -16.085 0.111 1.00 62.69 78 THR A CA 1
ATOM 623 C C . THR A 1 78 ? 1.312 -16.233 -0.120 1.00 62.69 78 THR A C 1
ATOM 625 O O . THR A 1 78 ? 0.519 -15.880 0.757 1.00 62.69 78 THR A O 1
ATOM 628 N N . VAL A 1 79 ? 0.899 -16.815 -1.253 1.00 61.56 79 VAL A N 1
ATOM 629 C CA . VAL A 1 79 ? -0.512 -17.093 -1.599 1.00 61.56 79 VAL A CA 1
ATOM 630 C C . VAL A 1 79 ? -0.831 -18.594 -1.496 1.00 61.56 79 VAL A C 1
ATOM 632 O O . VAL A 1 79 ? -1.608 -19.145 -2.274 1.00 61.56 79 VAL A O 1
ATOM 635 N N . LYS A 1 80 ? -0.237 -19.302 -0.528 1.00 56.66 80 LYS A N 1
ATOM 636 C CA . LYS A 1 80 ? -0.622 -20.696 -0.258 1.00 56.66 80 LYS A CA 1
ATOM 637 C C . LYS A 1 80 ? -1.934 -20.755 0.524 1.00 56.66 80 LYS A C 1
ATOM 639 O O . LYS A 1 80 ? -2.129 -20.038 1.505 1.00 56.66 80 LYS A O 1
ATOM 644 N N . ARG A 1 81 ? -2.838 -21.593 0.018 1.00 49.66 81 ARG A N 1
ATOM 645 C CA . ARG A 1 81 ? -4.197 -21.818 0.521 1.00 49.66 81 ARG A CA 1
ATOM 646 C C . ARG A 1 81 ? -4.212 -22.624 1.815 1.00 49.66 81 ARG A C 1
ATOM 648 O O . ARG A 1 81 ? -3.390 -23.559 1.922 1.00 49.66 81 ARG A O 1
#